Protein AF-A0A7S1WGB7-F1 (afdb_monomer_lite)

Structure (mmCIF, N/CA/C/O backbone):
data_AF-A0A7S1WGB7-F1
#
_entry.id   AF-A0A7S1WGB7-F1
#
loop_
_atom_site.group_PDB
_atom_site.id
_atom_site.type_symbol
_atom_site.label_atom_id
_atom_site.label_alt_id
_atom_site.label_comp_id
_atom_site.label_asym_id
_atom_site.label_entity_id
_atom_site.label_seq_id
_atom_site.pdbx_PDB_ins_code
_atom_site.Cartn_x
_atom_site.Cartn_y
_atom_site.Cartn_z
_atom_site.occupancy
_atom_site.B_iso_or_equiv
_atom_site.auth_seq_id
_atom_site.auth_comp_id
_atom_site.auth_asym_id
_atom_site.auth_atom_id
_atom_site.pdbx_PDB_model_num
ATOM 1 N N . LEU A 1 1 ? 11.286 -15.832 5.348 1.00 34.94 1 LEU A N 1
ATOM 2 C CA . LEU A 1 1 ? 10.730 -14.562 5.869 1.00 34.94 1 LEU A CA 1
ATOM 3 C C . LEU A 1 1 ? 11.545 -14.137 7.083 1.00 34.94 1 LEU A C 1
ATOM 5 O O . LEU A 1 1 ? 11.334 -14.647 8.176 1.00 34.94 1 LEU A O 1
ATOM 9 N N . LYS A 1 2 ? 12.562 -13.300 6.866 1.00 24.28 2 LYS A N 1
ATOM 10 C CA . LYS A 1 2 ? 13.417 -12.764 7.928 1.00 24.28 2 LYS A CA 1
ATOM 11 C C . LYS A 1 2 ? 12.774 -11.452 8.378 1.00 24.28 2 LYS A C 1
ATOM 13 O O . LYS A 1 2 ? 12.892 -10.447 7.691 1.00 24.28 2 LYS A O 1
ATOM 18 N N . LEU A 1 3 ? 12.032 -11.485 9.481 1.00 36.00 3 LEU A N 1
ATOM 19 C CA . LEU A 1 3 ? 11.598 -10.269 10.166 1.00 36.00 3 LEU A CA 1
ATOM 20 C C . LEU A 1 3 ? 12.845 -9.661 10.810 1.00 36.00 3 LEU A C 1
ATOM 22 O O . LEU A 1 3 ? 13.334 -10.166 11.819 1.00 36.00 3 LEU A O 1
ATOM 26 N N . ILE A 1 4 ? 13.402 -8.631 10.180 1.00 38.97 4 ILE A N 1
ATOM 27 C CA . ILE A 1 4 ? 14.510 -7.860 10.739 1.00 38.97 4 ILE A CA 1
ATOM 28 C C . ILE A 1 4 ? 13.904 -6.934 11.796 1.00 38.97 4 ILE A C 1
ATOM 30 O O . ILE A 1 4 ? 13.535 -5.797 11.519 1.00 38.97 4 ILE A O 1
ATOM 34 N N . TRP A 1 5 ? 13.763 -7.445 13.017 1.00 48.69 5 TRP A N 1
ATOM 35 C CA . TRP A 1 5 ? 13.673 -6.593 14.195 1.00 48.69 5 TRP A CA 1
ATOM 36 C C . TRP A 1 5 ? 15.064 -5.998 14.396 1.00 48.69 5 TRP A C 1
ATOM 38 O O . TRP A 1 5 ? 15.998 -6.709 14.755 1.00 48.69 5 TRP A O 1
ATOM 48 N N . LEU A 1 6 ? 15.230 -4.719 14.062 1.00 39.91 6 LEU A N 1
ATOM 49 C CA . LEU A 1 6 ? 16.478 -4.008 14.306 1.00 39.91 6 LEU A CA 1
ATOM 50 C C . LEU A 1 6 ? 16.740 -3.963 15.815 1.00 39.91 6 LEU A C 1
ATOM 52 O O . LEU A 1 6 ? 15.972 -3.390 16.588 1.00 39.91 6 LEU A O 1
ATOM 56 N N . GLU A 1 7 ? 17.838 -4.600 16.201 1.00 38.53 7 GLU A N 1
ATOM 57 C CA . GLU A 1 7 ? 18.465 -4.536 17.513 1.00 38.53 7 GLU A CA 1
ATOM 58 C C . GLU A 1 7 ? 18.620 -3.067 17.949 1.00 38.53 7 GLU A C 1
ATOM 60 O O . GLU A 1 7 ? 19.305 -2.287 17.287 1.00 38.53 7 GLU A O 1
ATOM 65 N N . GLY A 1 8 ? 17.989 -2.679 19.064 1.00 41.25 8 GLY A N 1
ATOM 66 C CA . GLY A 1 8 ? 18.355 -1.451 19.785 1.00 41.25 8 GLY A CA 1
ATOM 67 C C . GLY A 1 8 ? 17.264 -0.410 20.046 1.00 41.25 8 GLY A C 1
ATOM 68 O O . GLY A 1 8 ? 17.554 0.578 20.716 1.00 41.25 8 GLY A O 1
ATOM 69 N N . LEU A 1 9 ? 16.017 -0.597 19.603 1.00 45.28 9 LEU A N 1
ATOM 70 C CA . LEU A 1 9 ? 14.913 0.297 19.983 1.00 45.28 9 LEU A CA 1
ATOM 71 C C . LEU A 1 9 ? 14.040 -0.354 21.058 1.00 45.28 9 LEU A C 1
ATOM 73 O O . LEU A 1 9 ? 13.660 -1.518 20.952 1.00 45.28 9 LEU A O 1
ATOM 77 N N . ALA A 1 10 ? 13.786 0.407 22.125 1.00 44.47 10 ALA A N 1
ATOM 78 C CA . ALA A 1 10 ? 13.048 -0.016 23.306 1.00 44.47 10 ALA A CA 1
ATOM 79 C C . ALA A 1 10 ? 11.766 -0.780 22.947 1.00 44.47 10 ALA A C 1
ATOM 81 O O . ALA A 1 10 ? 11.063 -0.423 22.000 1.00 44.47 10 ALA A O 1
ATOM 82 N N . ARG A 1 11 ? 11.470 -1.816 23.747 1.00 44.81 11 ARG A N 1
ATOM 83 C CA . ARG A 1 11 ? 10.212 -2.573 23.732 1.00 44.81 11 ARG A CA 1
ATOM 84 C C . ARG A 1 11 ? 9.056 -1.605 23.446 1.00 44.81 11 ARG A C 1
ATOM 86 O O . ARG A 1 11 ? 8.955 -0.618 24.183 1.00 44.81 11 ARG A O 1
ATOM 93 N N . PRO A 1 12 ? 8.216 -1.838 22.418 1.00 50.19 12 PRO A N 1
ATOM 94 C CA . PRO A 1 12 ? 7.099 -0.943 22.163 1.00 50.19 12 PRO A CA 1
ATOM 95 C C . PRO A 1 12 ? 6.301 -0.802 23.467 1.00 50.19 12 PRO A C 1
ATOM 97 O O . PRO A 1 12 ? 6.112 -1.812 24.162 1.00 50.19 12 PRO A O 1
ATOM 100 N N . PRO A 1 13 ? 5.906 0.428 23.857 1.00 56.16 13 PRO A N 1
ATOM 101 C CA . PRO A 1 13 ? 5.050 0.624 25.020 1.00 56.16 13 PRO A CA 1
ATOM 102 C C . PRO A 1 13 ? 3.871 -0.336 24.895 1.00 56.16 13 PRO A C 1
ATOM 104 O O . PRO A 1 13 ? 3.398 -0.555 23.778 1.00 56.16 13 PRO A O 1
ATOM 107 N N . ALA A 1 14 ? 3.485 -0.959 26.017 1.00 52.19 14 ALA A N 1
ATOM 108 C CA . ALA A 1 14 ? 2.464 -2.003 26.069 1.00 52.19 14 ALA A CA 1
ATOM 109 C C . ALA A 1 14 ? 1.353 -1.693 25.063 1.00 52.19 14 ALA A C 1
ATOM 111 O O . ALA A 1 14 ? 0.709 -0.647 25.172 1.00 52.19 14 ALA A O 1
ATOM 112 N N . MET A 1 15 ? 1.209 -2.552 24.044 1.00 50.56 15 MET A N 1
ATOM 113 C CA . MET A 1 15 ? 0.165 -2.372 23.042 1.00 50.56 15 MET A CA 1
ATOM 114 C C . MET A 1 15 ? -1.152 -2.197 23.805 1.00 50.56 15 MET A C 1
ATOM 116 O O . MET A 1 15 ? -1.419 -3.003 24.705 1.00 50.56 15 MET A O 1
ATOM 120 N N . PRO A 1 16 ? -1.935 -1.138 23.525 1.00 49.69 16 PRO A N 1
ATOM 121 C CA . PRO A 1 16 ? -3.227 -0.959 24.171 1.00 49.69 16 PRO A CA 1
ATOM 122 C C . PRO A 1 16 ? -4.042 -2.247 24.023 1.00 49.69 16 PRO A C 1
ATOM 124 O O . PRO A 1 16 ? -3.856 -2.977 23.046 1.00 49.69 16 PRO A O 1
ATOM 127 N N . ALA A 1 17 ? -4.883 -2.529 25.026 1.00 49.88 17 ALA A N 1
ATOM 128 C CA . ALA A 1 17 ? -5.711 -3.730 25.125 1.00 49.88 17 ALA A CA 1
ATOM 129 C C . ALA A 1 17 ? -6.165 -4.207 23.739 1.00 49.88 17 ALA A C 1
ATOM 131 O O . ALA A 1 17 ? -6.746 -3.421 22.989 1.00 49.88 17 ALA A O 1
ATOM 132 N N . GLN A 1 18 ? -5.834 -5.458 23.397 1.00 48.19 18 GLN A N 1
ATOM 133 C CA . GLN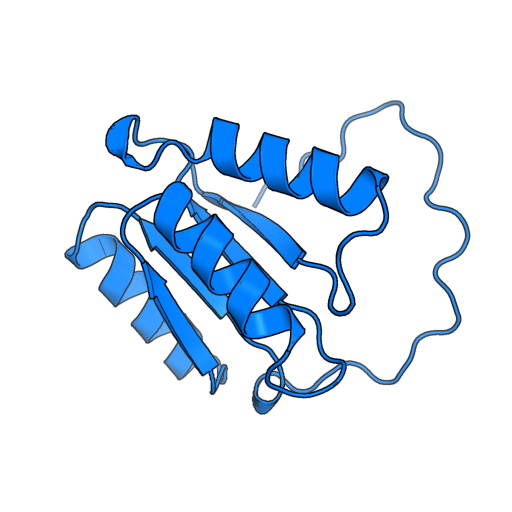 A 1 18 ? -6.154 -6.059 22.104 1.00 48.19 18 GLN A CA 1
ATOM 134 C C . GLN A 1 18 ? -7.651 -5.873 21.831 1.00 48.19 18 GLN A C 1
ATOM 136 O O . GLN A 1 18 ? -8.481 -6.568 22.415 1.00 48.19 18 GLN A O 1
ATOM 141 N N . LYS A 1 19 ? -7.997 -4.922 20.952 1.00 56.19 19 LYS A N 1
ATOM 142 C CA . LYS A 1 19 ? -9.275 -4.963 20.237 1.00 56.19 19 LYS A CA 1
ATOM 143 C C . LYS A 1 19 ? -9.342 -6.324 19.537 1.00 56.19 19 LYS A C 1
ATOM 145 O O . LYS A 1 19 ? -8.294 -6.862 19.161 1.00 56.19 19 LYS A O 1
ATOM 150 N N . GLU A 1 20 ? -10.543 -6.882 19.387 1.00 68.56 20 GLU A N 1
ATOM 151 C CA . GLU A 1 20 ? -10.702 -8.096 18.583 1.00 68.56 20 GLU A CA 1
ATOM 152 C C . GLU A 1 20 ? -10.003 -7.908 17.226 1.00 68.56 20 GLU A C 1
ATOM 154 O O . GLU A 1 20 ? -10.040 -6.806 16.665 1.00 68.56 20 GLU A O 1
ATOM 159 N N . PRO A 1 21 ? -9.292 -8.932 16.728 1.00 76.38 21 PRO A N 1
ATOM 160 C CA . PRO A 1 21 ? -8.566 -8.811 15.476 1.00 76.38 21 PRO A CA 1
ATOM 161 C C . PRO A 1 21 ? -9.543 -8.473 14.348 1.00 76.38 21 PRO A C 1
ATOM 163 O O . PRO A 1 21 ? -10.563 -9.141 14.189 1.00 76.38 21 PRO A O 1
ATOM 166 N N . PHE A 1 22 ? -9.212 -7.450 13.558 1.00 85.44 22 PHE A N 1
ATOM 167 C CA . PHE A 1 22 ? -9.998 -7.077 12.384 1.00 85.44 22 PHE A CA 1
ATOM 168 C C . PHE A 1 22 ? -10.130 -8.261 11.425 1.00 85.44 22 PHE A C 1
ATOM 170 O O . PHE A 1 22 ? -9.162 -8.994 11.180 1.00 85.44 22 PHE A O 1
ATOM 177 N N . GLN A 1 23 ? -11.311 -8.425 10.837 1.00 90.88 23 GLN A N 1
ATOM 178 C CA . GLN A 1 23 ? -11.506 -9.395 9.773 1.00 90.88 23 GLN A CA 1
ATOM 179 C C . GLN A 1 23 ? -10.798 -8.911 8.509 1.00 90.88 23 GLN A C 1
ATOM 181 O O . GLN A 1 23 ? -10.774 -7.722 8.194 1.00 90.88 23 GLN A O 1
ATOM 186 N N . LYS A 1 24 ? -10.253 -9.840 7.718 1.00 91.50 24 LYS A N 1
ATOM 187 C CA . LYS A 1 24 ? -9.577 -9.503 6.448 1.00 91.50 24 LYS A CA 1
ATOM 188 C C . LYS A 1 24 ? -10.483 -8.742 5.476 1.00 91.50 24 LYS A C 1
ATOM 190 O O . LYS A 1 24 ? -10.000 -7.944 4.682 1.00 91.50 24 LYS A O 1
ATOM 195 N N . SER A 1 25 ? -11.792 -8.972 5.556 1.00 91.44 25 SER A N 1
ATOM 196 C CA . SER A 1 25 ? -12.806 -8.270 4.771 1.00 91.44 25 SER A CA 1
ATOM 197 C C . SER A 1 25 ? -13.004 -6.807 5.172 1.00 91.44 25 SER A C 1
ATOM 199 O O . SER A 1 25 ? -13.709 -6.102 4.467 1.00 91.44 25 SER A O 1
ATOM 201 N N . GLU A 1 26 ? -12.435 -6.354 6.289 1.00 92.31 26 GLU A N 1
ATOM 202 C CA . GLU A 1 26 ? -12.517 -4.968 6.773 1.00 92.31 26 GLU A CA 1
ATOM 203 C C . GLU A 1 26 ? -11.247 -4.163 6.469 1.00 92.31 26 GLU A C 1
ATOM 205 O O . GLU A 1 26 ? -11.248 -2.940 6.582 1.00 92.31 26 GLU A O 1
ATOM 210 N N . VAL A 1 27 ? -10.155 -4.844 6.112 1.00 94.12 27 VAL A N 1
ATOM 211 C CA . VAL A 1 27 ? -8.830 -4.242 5.943 1.00 94.12 27 VAL A CA 1
ATOM 212 C C . VAL A 1 27 ? -8.628 -3.821 4.493 1.00 94.12 27 VAL A C 1
ATOM 214 O O . VAL A 1 27 ? -8.761 -4.635 3.578 1.00 94.12 27 VAL A O 1
ATOM 217 N N . ASP A 1 28 ? -8.240 -2.561 4.302 1.00 97.31 28 ASP A N 1
ATOM 218 C CA . ASP A 1 28 ? -7.761 -2.069 3.015 1.00 97.31 28 ASP A CA 1
ATOM 219 C C . ASP A 1 28 ? -6.298 -2.450 2.821 1.00 97.31 28 ASP A C 1
ATOM 221 O O . ASP A 1 28 ? -5.449 -2.193 3.681 1.00 97.31 28 ASP A O 1
ATOM 225 N N . VAL A 1 29 ? -5.999 -3.027 1.662 1.00 97.69 29 VAL A N 1
ATOM 226 C CA . VAL A 1 29 ? -4.642 -3.363 1.246 1.00 97.69 29 VAL A CA 1
ATOM 227 C C . VAL A 1 29 ? -4.289 -2.572 -0.004 1.00 97.69 29 VAL A C 1
ATOM 229 O O . VAL A 1 29 ? -5.042 -2.578 -0.970 1.00 97.69 29 VAL A O 1
ATOM 232 N N . VAL A 1 30 ? -3.141 -1.907 -0.001 1.00 98.12 30 VAL A N 1
ATOM 233 C CA . VAL A 1 30 ? -2.582 -1.202 -1.156 1.00 98.12 30 VAL A CA 1
ATOM 234 C C . VAL A 1 30 ? -1.364 -1.979 -1.644 1.00 98.12 30 VAL A C 1
ATOM 236 O O . VAL A 1 30 ? -0.466 -2.262 -0.855 1.00 98.12 30 VAL A O 1
ATOM 239 N N . VAL A 1 31 ? -1.336 -2.338 -2.922 1.00 97.88 31 VAL A N 1
ATOM 240 C CA . VAL A 1 31 ? -0.200 -2.977 -3.597 1.00 97.88 31 VAL A CA 1
ATOM 241 C C . VAL A 1 31 ? 0.456 -1.939 -4.496 1.00 97.88 31 VAL A C 1
ATOM 243 O O . VAL A 1 31 ? -0.220 -1.358 -5.345 1.00 97.88 31 VAL A O 1
ATOM 246 N N . VAL A 1 32 ? 1.748 -1.705 -4.281 1.00 96.19 32 VAL A N 1
ATOM 247 C CA . VAL A 1 32 ? 2.544 -0.686 -4.968 1.00 96.19 32 VAL A CA 1
ATOM 248 C C . VAL A 1 32 ? 3.709 -1.361 -5.678 1.00 96.19 32 VAL A C 1
ATOM 250 O O . VAL A 1 32 ? 4.624 -1.859 -5.019 1.00 96.19 32 VAL A O 1
ATOM 253 N N . ASP A 1 33 ? 3.644 -1.386 -7.003 1.00 95.12 33 ASP A N 1
ATOM 254 C CA . ASP A 1 33 ? 4.619 -2.038 -7.879 1.00 95.12 33 ASP A CA 1
ATOM 255 C C . ASP A 1 33 ? 4.445 -1.452 -9.290 1.00 95.12 33 ASP A C 1
ATOM 257 O O . ASP A 1 33 ? 3.310 -1.329 -9.763 1.00 95.12 33 ASP A O 1
ATOM 261 N N . ASP A 1 34 ? 5.524 -1.029 -9.941 1.00 92.94 34 ASP A N 1
ATOM 262 C CA . ASP A 1 34 ? 5.475 -0.427 -11.277 1.00 92.94 34 ASP A CA 1
ATOM 263 C C . ASP A 1 34 ? 5.295 -1.472 -12.387 1.00 92.94 34 ASP A C 1
ATOM 265 O O . ASP A 1 34 ? 4.784 -1.142 -13.456 1.00 92.94 34 ASP A O 1
ATOM 269 N N . GLU A 1 35 ? 5.602 -2.744 -12.125 1.00 93.31 35 GLU A N 1
ATOM 270 C CA . GLU A 1 35 ? 5.411 -3.829 -13.080 1.00 93.31 35 GLU A CA 1
ATOM 271 C C . GLU A 1 35 ? 3.992 -4.413 -12.972 1.00 93.31 35 GLU A C 1
ATOM 273 O O . GLU A 1 35 ? 3.600 -5.035 -11.978 1.00 93.31 35 GLU A O 1
ATOM 278 N N . ASP A 1 36 ? 3.210 -4.264 -14.044 1.00 94.94 36 ASP A N 1
ATOM 279 C CA . ASP A 1 36 ? 1.800 -4.671 -14.119 1.00 94.94 36 ASP A CA 1
ATOM 280 C C . ASP A 1 36 ? 1.570 -6.124 -13.696 1.00 94.94 36 ASP A C 1
ATOM 282 O O . ASP A 1 36 ? 0.617 -6.439 -12.976 1.00 94.94 36 ASP A O 1
ATOM 286 N N . ILE A 1 37 ? 2.450 -7.026 -14.136 1.00 95.88 37 ILE A N 1
ATOM 287 C CA . ILE A 1 37 ? 2.322 -8.460 -13.863 1.00 95.88 37 ILE A CA 1
ATOM 288 C C . ILE A 1 37 ? 2.536 -8.743 -12.372 1.00 95.88 37 ILE A C 1
ATOM 290 O O . ILE A 1 37 ? 1.776 -9.520 -11.783 1.00 95.88 37 ILE A O 1
ATOM 294 N N . CYS A 1 38 ? 3.536 -8.115 -11.751 1.00 93.44 38 CYS A N 1
ATOM 295 C CA . CYS A 1 38 ? 3.837 -8.276 -10.330 1.00 93.44 38 CYS A CA 1
ATOM 296 C C . CYS A 1 38 ? 2.711 -7.699 -9.465 1.00 93.44 38 CYS A C 1
ATOM 298 O O . CYS A 1 38 ? 2.175 -8.402 -8.596 1.00 93.44 38 CYS A O 1
ATOM 300 N N . ARG A 1 39 ? 2.267 -6.476 -9.783 1.00 95.81 39 ARG A N 1
ATOM 301 C CA . ARG A 1 39 ? 1.144 -5.795 -9.127 1.00 95.81 39 ARG A CA 1
ATOM 302 C C . ARG A 1 39 ? -0.131 -6.639 -9.160 1.00 95.81 39 ARG A C 1
ATOM 304 O O . ARG A 1 39 ? -0.699 -6.955 -8.107 1.00 95.81 39 ARG A O 1
ATOM 311 N N . ALA A 1 40 ? -0.527 -7.100 -10.348 1.00 97.31 40 ALA A N 1
ATOM 312 C CA . ALA A 1 40 ? -1.733 -7.900 -10.538 1.00 97.31 40 ALA A CA 1
ATOM 313 C C . ALA A 1 40 ? -1.642 -9.278 -9.860 1.00 97.31 40 ALA A C 1
ATOM 315 O O . ALA A 1 40 ? -2.634 -9.774 -9.308 1.00 97.31 40 ALA A O 1
ATOM 316 N N . ALA A 1 41 ? -0.464 -9.913 -9.867 1.00 97.06 41 ALA A N 1
ATOM 317 C CA . ALA A 1 41 ? -0.243 -11.198 -9.208 1.00 97.06 41 ALA A CA 1
ATOM 318 C C . ALA A 1 41 ? -0.371 -11.082 -7.682 1.00 97.06 41 ALA A C 1
ATOM 320 O O . ALA A 1 41 ? -1.087 -11.878 -7.061 1.00 97.06 41 ALA A O 1
ATOM 321 N N . ALA A 1 42 ? 0.262 -10.071 -7.079 1.00 96.31 42 ALA A N 1
ATOM 322 C CA . ALA A 1 42 ? 0.164 -9.796 -5.650 1.00 96.31 42 ALA A CA 1
ATOM 323 C C . ALA A 1 42 ? -1.281 -9.473 -5.242 1.00 96.31 42 ALA A C 1
ATOM 325 O O . ALA A 1 42 ? -1.813 -10.076 -4.301 1.00 96.31 42 ALA A O 1
ATOM 326 N N . ALA A 1 43 ? -1.962 -8.606 -5.996 1.00 97.94 43 ALA A N 1
ATOM 327 C CA . ALA A 1 43 ? -3.352 -8.255 -5.734 1.00 97.94 43 ALA A CA 1
ATOM 328 C C . ALA A 1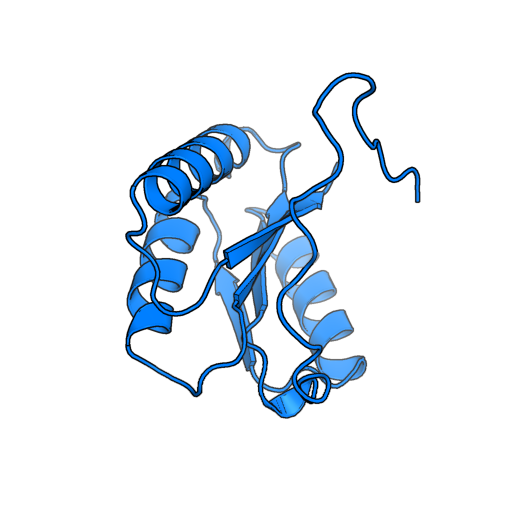 43 ? -4.289 -9.468 -5.834 1.00 97.94 43 ALA A C 1
ATOM 330 O O . ALA A 1 43 ? -5.136 -9.688 -4.963 1.00 97.94 43 ALA A O 1
ATOM 331 N N . SER A 1 44 ? -4.107 -10.304 -6.858 1.00 98.12 44 SER A N 1
ATOM 332 C CA . SER A 1 44 ? -4.875 -11.540 -7.040 1.00 98.12 44 SER A CA 1
ATOM 333 C C . SER A 1 44 ? -4.658 -12.529 -5.895 1.00 98.12 44 SER A C 1
ATOM 335 O O . SER A 1 44 ? -5.616 -13.138 -5.412 1.00 98.12 44 SER A O 1
ATOM 337 N N . ALA A 1 45 ? -3.419 -12.684 -5.424 1.00 97.44 45 ALA A N 1
ATOM 338 C CA . ALA A 1 45 ? -3.114 -13.539 -4.282 1.00 97.44 45 ALA A CA 1
ATOM 339 C C . ALA A 1 45 ? -3.818 -13.042 -3.009 1.00 97.44 45 ALA A C 1
ATOM 341 O O . ALA A 1 45 ? -4.493 -13.825 -2.340 1.00 97.44 45 ALA A O 1
ATOM 342 N N . LEU A 1 46 ? -3.735 -11.745 -2.705 1.00 97.50 46 LEU A N 1
ATOM 343 C CA . LEU A 1 46 ? -4.371 -11.136 -1.530 1.00 97.50 46 LEU A CA 1
ATOM 344 C C . LEU A 1 46 ? -5.896 -11.304 -1.541 1.00 97.50 46 LEU A C 1
ATOM 346 O O . LEU A 1 46 ? -6.473 -11.730 -0.535 1.00 97.50 46 LEU A O 1
ATOM 350 N N . LYS A 1 47 ? -6.538 -11.070 -2.692 1.00 97.81 47 LYS A N 1
ATOM 351 C CA . LYS A 1 47 ? -7.979 -11.306 -2.878 1.00 97.81 47 LYS A CA 1
ATOM 352 C C . LYS A 1 47 ? -8.337 -12.769 -2.581 1.00 97.81 47 LYS A C 1
ATOM 354 O O . LYS A 1 47 ? -9.257 -13.039 -1.811 1.00 97.81 47 LYS A O 1
ATOM 359 N N . ARG A 1 48 ? -7.556 -13.733 -3.090 1.00 97.19 48 ARG A N 1
ATOM 360 C CA . ARG A 1 48 ? -7.745 -15.174 -2.810 1.00 97.19 48 ARG A CA 1
ATOM 361 C C . ARG A 1 48 ? -7.537 -15.544 -1.337 1.00 97.19 48 ARG A C 1
ATOM 363 O O . ARG A 1 48 ? -8.153 -16.496 -0.868 1.00 97.19 48 ARG A O 1
ATOM 370 N N . TYR A 1 49 ? -6.710 -14.801 -0.602 1.00 94.88 49 TYR A N 1
ATOM 371 C CA . TYR A 1 49 ? -6.501 -14.983 0.841 1.00 94.88 49 TYR A CA 1
ATOM 372 C C . TYR A 1 49 ? -7.592 -14.355 1.727 1.00 94.88 49 TYR A C 1
ATOM 374 O O . TYR A 1 49 ? -7.533 -14.516 2.956 1.00 94.88 49 TYR A O 1
ATOM 382 N N . GLY A 1 50 ? -8.583 -13.687 1.126 1.00 95.81 50 GLY A N 1
ATOM 383 C CA . GLY A 1 50 ? -9.775 -13.169 1.799 1.00 95.81 50 GLY A CA 1
ATOM 384 C C . GLY A 1 50 ? -9.772 -11.664 2.069 1.00 95.81 50 GLY A C 1
ATOM 385 O O . GLY A 1 50 ? -10.632 -11.201 2.815 1.00 95.81 50 GLY A O 1
ATOM 386 N N . PHE A 1 51 ? -8.832 -10.901 1.504 1.00 96.31 51 PHE A N 1
ATOM 387 C CA . PHE A 1 51 ? -8.908 -9.438 1.539 1.00 96.31 51 PHE A CA 1
ATOM 388 C C . PHE A 1 51 ? -9.926 -8.950 0.507 1.00 96.31 51 PHE A C 1
ATOM 390 O O . PHE A 1 51 ? -9.779 -9.209 -0.686 1.00 96.31 51 PHE A O 1
ATOM 397 N N . ALA A 1 52 ? -10.967 -8.259 0.971 1.00 94.25 52 ALA A N 1
ATOM 398 C CA . ALA A 1 52 ? -12.038 -7.770 0.101 1.00 94.25 52 ALA A CA 1
ATOM 399 C C . ALA A 1 52 ? -11.656 -6.472 -0.628 1.00 94.25 52 ALA A C 1
ATOM 401 O O . ALA A 1 52 ? -12.066 -6.262 -1.769 1.00 94.25 52 ALA A O 1
ATOM 402 N N . TYR A 1 53 ? -10.843 -5.626 0.012 1.00 96.38 53 TYR A N 1
ATOM 403 C CA . TYR A 1 53 ? -10.459 -4.311 -0.494 1.00 96.38 53 TYR A CA 1
ATOM 404 C C . TYR A 1 53 ? -8.966 -4.288 -0.809 1.00 96.38 53 TYR A C 1
ATOM 406 O O . TYR A 1 53 ? -8.129 -4.059 0.061 1.00 96.38 53 TYR A O 1
ATOM 414 N N . VAL A 1 54 ? -8.631 -4.576 -2.066 1.00 98.12 54 VAL A N 1
ATOM 415 C CA . VAL A 1 54 ? -7.250 -4.563 -2.559 1.00 98.12 54 VAL A CA 1
ATOM 416 C C . VAL A 1 54 ? -7.144 -3.533 -3.677 1.00 98.12 54 VAL A C 1
ATOM 418 O O . VAL A 1 54 ? -7.805 -3.667 -4.708 1.00 98.12 54 VAL A O 1
ATOM 421 N N . HIS A 1 55 ? -6.321 -2.518 -3.442 1.00 98.00 55 HIS A N 1
ATOM 422 C CA . HIS A 1 55 ? -6.084 -1.368 -4.306 1.00 98.00 55 HIS A CA 1
ATOM 423 C C . HIS A 1 55 ? -4.712 -1.506 -4.960 1.00 98.00 55 HIS A C 1
ATOM 425 O O . HIS A 1 55 ? -3.734 -1.807 -4.281 1.00 98.00 55 HIS A O 1
ATOM 431 N N . GLU A 1 56 ? -4.637 -1.270 -6.261 1.00 98.19 56 GLU A N 1
ATOM 432 C CA . GLU A 1 56 ? -3.415 -1.394 -7.059 1.00 98.19 56 GLU A CA 1
ATOM 433 C C . GLU A 1 56 ? -2.971 0.010 -7.484 1.00 98.19 56 GLU A C 1
ATOM 435 O O . GLU A 1 56 ? -3.800 0.800 -7.939 1.00 98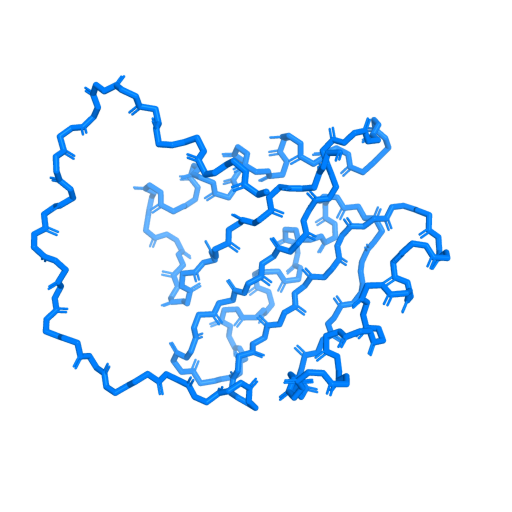.19 56 GLU A O 1
ATOM 440 N N . VAL A 1 57 ? -1.695 0.337 -7.281 1.00 97.44 57 VAL A N 1
ATOM 441 C CA . VAL A 1 57 ? -1.074 1.617 -7.663 1.00 97.44 57 VAL A CA 1
ATOM 442 C C . VAL A 1 57 ? 0.351 1.381 -8.169 1.00 97.44 57 VAL A C 1
ATOM 444 O O . VAL A 1 57 ? 0.995 0.412 -7.773 1.00 97.44 57 VAL A O 1
ATOM 447 N N . GLU A 1 58 ? 0.851 2.264 -9.026 1.00 94.88 58 GLU A N 1
ATOM 448 C CA . GLU A 1 58 ? 2.102 2.033 -9.776 1.00 94.88 58 GLU A CA 1
ATOM 449 C C . GLU A 1 58 ? 3.311 2.718 -9.145 1.00 94.88 58 GLU A C 1
ATOM 451 O O . GLU A 1 58 ? 4.459 2.411 -9.449 1.00 94.88 58 GLU A O 1
ATOM 456 N N . SER A 1 59 ? 3.066 3.680 -8.256 1.00 93.44 59 SER A N 1
ATOM 457 C CA . SER A 1 59 ? 4.126 4.502 -7.689 1.00 93.44 59 SER A CA 1
ATOM 458 C C . SER A 1 59 ? 3.892 4.850 -6.229 1.00 93.44 59 SER A C 1
ATOM 460 O O . SER A 1 59 ? 2.767 4.902 -5.726 1.00 93.44 59 SER A O 1
ATOM 462 N N . GLY A 1 60 ? 4.976 5.196 -5.540 1.00 91.69 60 GLY A N 1
ATOM 463 C CA . GLY A 1 60 ? 4.947 5.706 -4.178 1.00 91.69 60 GLY A CA 1
ATOM 464 C C . GLY A 1 60 ? 4.131 6.994 -4.030 1.00 91.69 60 GLY A C 1
ATOM 465 O O . GLY A 1 60 ? 3.522 7.218 -2.984 1.00 91.69 60 GLY A O 1
ATOM 466 N N . VAL A 1 61 ? 4.059 7.830 -5.072 1.00 93.94 61 VAL A N 1
ATOM 467 C CA . VAL A 1 61 ? 3.229 9.048 -5.069 1.00 93.94 61 VAL A CA 1
ATOM 468 C C . VAL A 1 61 ? 1.745 8.686 -5.055 1.00 93.94 61 VAL A C 1
ATOM 470 O O . VAL A 1 61 ? 0.993 9.202 -4.222 1.00 93.94 61 VAL A O 1
ATOM 473 N N . GLU A 1 62 ? 1.332 7.761 -5.919 1.00 96.50 62 GLU A N 1
ATOM 474 C CA . GLU A 1 62 ? -0.037 7.241 -5.938 1.00 96.50 62 GLU A CA 1
ATOM 475 C C . GLU A 1 62 ? -0.378 6.504 -4.644 1.00 96.50 62 GLU A C 1
ATOM 477 O O . GLU A 1 62 ? -1.470 6.682 -4.106 1.00 96.50 62 GLU A O 1
ATOM 482 N N . ALA A 1 63 ? 0.570 5.752 -4.079 1.00 96.44 63 ALA A N 1
ATOM 483 C CA . ALA A 1 63 ? 0.406 5.095 -2.788 1.00 96.44 63 ALA A CA 1
ATOM 484 C C . ALA A 1 63 ? 0.126 6.106 -1.670 1.00 96.44 63 ALA A C 1
ATOM 486 O O . ALA A 1 63 ? -0.826 5.946 -0.906 1.00 96.44 63 ALA A O 1
ATOM 487 N N . LEU A 1 64 ? 0.897 7.194 -1.593 1.00 96.06 64 LEU A N 1
ATOM 488 C CA . LEU A 1 64 ? 0.672 8.265 -0.619 1.00 96.06 64 LEU A CA 1
ATOM 489 C C . LEU A 1 64 ? -0.692 8.933 -0.793 1.00 96.06 64 LEU A C 1
ATOM 491 O O . LEU A 1 64 ? -1.328 9.294 0.201 1.00 96.06 64 LEU A O 1
ATOM 495 N N . GLN A 1 65 ? -1.138 9.126 -2.033 1.00 96.56 65 GLN A N 1
ATOM 496 C CA . GLN A 1 65 ? -2.468 9.653 -2.312 1.00 96.56 65 GLN A CA 1
ATOM 497 C C . GLN A 1 65 ? -3.551 8.665 -1.863 1.00 96.56 65 GLN A C 1
ATOM 499 O O . GLN A 1 65 ? -4.444 9.048 -1.106 1.00 96.56 65 GLN A O 1
ATOM 504 N N . LYS A 1 66 ? -3.425 7.387 -2.230 1.00 97.38 66 LYS A N 1
ATOM 505 C CA . LYS A 1 66 ? -4.370 6.332 -1.856 1.00 97.38 66 LYS A CA 1
ATOM 506 C C . LYS A 1 66 ? -4.485 6.184 -0.342 1.00 97.38 66 LYS A C 1
ATOM 508 O O . LYS A 1 66 ? -5.591 6.161 0.183 1.00 97.38 66 LYS A O 1
ATOM 513 N N . ILE A 1 67 ? -3.367 6.179 0.386 1.00 96.06 67 ILE A N 1
ATOM 514 C CA . ILE A 1 67 ? -3.361 6.104 1.857 1.00 96.06 67 ILE A CA 1
ATOM 515 C C . ILE A 1 67 ? -4.156 7.264 2.466 1.00 96.06 67 ILE A C 1
ATOM 517 O O . ILE A 1 67 ? -4.912 7.039 3.409 1.00 96.06 67 ILE A O 1
ATOM 521 N N . LYS A 1 68 ? -4.015 8.490 1.936 1.00 95.31 68 LYS A N 1
ATOM 522 C CA . LYS A 1 68 ? -4.764 9.675 2.398 1.00 95.31 68 LYS A CA 1
ATOM 523 C C . LYS A 1 68 ? -6.258 9.579 2.091 1.00 95.31 68 LYS A C 1
ATOM 525 O O . LYS A 1 68 ? -7.070 9.950 2.936 1.00 95.31 68 LYS A O 1
ATOM 530 N N . GLU A 1 69 ? -6.621 9.087 0.909 1.00 95.56 69 GLU A N 1
ATOM 531 C CA . GLU A 1 69 ? -8.017 8.827 0.531 1.00 95.56 69 GLU A CA 1
ATOM 532 C C . GLU A 1 69 ? -8.656 7.802 1.486 1.00 95.56 69 GLU A C 1
ATOM 534 O O . GLU A 1 69 ? -9.759 8.013 1.999 1.00 95.56 69 GLU A O 1
ATOM 539 N N . LEU A 1 70 ? -7.914 6.742 1.819 1.00 95.69 70 LEU A N 1
ATOM 540 C CA . LEU A 1 70 ? -8.348 5.682 2.730 1.00 95.69 70 LEU A CA 1
ATOM 541 C C . LEU A 1 70 ? -8.474 6.126 4.192 1.00 95.69 70 LEU A C 1
ATOM 543 O O . LEU A 1 70 ? -9.147 5.457 4.965 1.00 95.69 70 LEU A O 1
ATOM 547 N N . GLN A 1 71 ? -7.904 7.269 4.591 1.00 94.06 71 GLN A N 1
ATOM 548 C CA . GLN A 1 71 ? -8.119 7.804 5.946 1.00 94.06 71 GLN A CA 1
ATOM 549 C C . GLN A 1 71 ? -9.567 8.227 6.202 1.00 94.06 71 GLN A C 1
ATOM 551 O O . GLN A 1 71 ? -9.998 8.253 7.351 1.00 94.06 71 GLN A O 1
ATOM 556 N N . HIS A 1 72 ? -10.299 8.583 5.145 1.00 87.50 72 HIS A N 1
ATOM 557 C CA . HIS A 1 72 ? -11.654 9.134 5.230 1.00 87.50 72 HIS A CA 1
ATOM 558 C C . HIS A 1 72 ? -12.714 8.178 4.672 1.00 87.50 72 HIS A C 1
ATOM 560 O O . HIS A 1 72 ? -13.880 8.544 4.545 1.00 87.50 72 HIS A O 1
ATOM 566 N N . SER A 1 73 ? -12.306 6.964 4.309 1.00 80.38 73 SER A N 1
ATOM 567 C CA . SER A 1 73 ? -13.168 5.904 3.797 1.00 80.38 73 SER A CA 1
ATOM 568 C C . SER A 1 73 ? -12.905 4.612 4.573 1.00 80.38 73 SER A C 1
ATOM 570 O O . SER A 1 73 ? -11.817 4.418 5.108 1.00 80.38 73 SER A O 1
ATOM 572 N N . GLY A 1 74 ? -13.908 3.740 4.678 1.00 71.31 74 GLY A N 1
ATOM 573 C CA . GLY A 1 74 ? -13.803 2.494 5.449 1.00 71.31 74 GLY A CA 1
ATOM 574 C C . GLY A 1 74 ? -14.095 2.643 6.950 1.00 71.31 74 GLY A C 1
ATOM 575 O O . GLY A 1 74 ? -14.619 3.661 7.402 1.00 71.31 74 GLY A O 1
ATOM 576 N N . GLY A 1 75 ? -13.820 1.573 7.704 1.00 80.81 75 GLY A N 1
ATOM 577 C CA . GLY A 1 75 ? -13.991 1.501 9.163 1.00 80.81 75 GLY A CA 1
ATOM 578 C C . GLY A 1 75 ? -12.726 1.884 9.944 1.00 80.81 75 GLY A C 1
ATOM 579 O O . GLY A 1 75 ? -11.855 2.583 9.441 1.00 80.81 75 GLY A O 1
ATOM 580 N N . GLU A 1 76 ? -12.590 1.392 11.178 1.00 88.81 76 GLU A N 1
ATOM 581 C CA . GLU A 1 76 ? -11.407 1.651 12.028 1.00 88.81 76 GLU A CA 1
ATOM 582 C C . GLU A 1 76 ? -10.204 0.741 11.724 1.00 88.81 76 GLU A C 1
ATOM 584 O O . GLU A 1 76 ? -9.139 0.894 12.327 1.00 88.81 76 GLU A O 1
ATOM 589 N N . ALA A 1 77 ? -10.370 -0.229 10.821 1.00 91.25 77 ALA A N 1
ATOM 590 C CA . ALA A 1 77 ? -9.325 -1.183 10.477 1.00 91.25 77 ALA A CA 1
ATOM 591 C C . ALA A 1 77 ? -8.097 -0.466 9.898 1.00 91.25 77 ALA A C 1
ATOM 593 O O . ALA A 1 77 ? -8.249 0.511 9.166 1.00 91.25 77 ALA A O 1
ATOM 594 N N . PRO A 1 78 ? -6.872 -0.929 10.166 1.00 92.50 78 PRO A N 1
ATOM 595 C CA . PRO A 1 78 ? -5.683 -0.311 9.603 1.00 92.50 78 PRO A CA 1
ATOM 596 C C . PRO A 1 78 ? -5.618 -0.456 8.079 1.00 92.50 78 PRO A C 1
ATOM 598 O O . PRO A 1 78 ? -6.356 -1.240 7.479 1.00 92.50 78 PRO A O 1
ATOM 601 N N . VAL A 1 79 ? -4.698 0.284 7.464 1.00 95.62 79 VAL A N 1
ATOM 602 C CA . VAL A 1 79 ? -4.361 0.132 6.042 1.00 95.62 79 VAL A CA 1
ATOM 603 C C . VAL A 1 79 ? -3.059 -0.655 5.948 1.00 95.62 79 VAL A C 1
ATOM 605 O O . VAL A 1 79 ? -2.092 -0.314 6.621 1.00 95.62 79 VAL A O 1
ATOM 608 N N . ILE A 1 80 ? -3.000 -1.701 5.130 1.00 96.62 80 ILE A N 1
ATOM 609 C CA . ILE A 1 80 ? -1.756 -2.435 4.858 1.00 96.62 80 ILE A CA 1
ATOM 610 C C . ILE A 1 80 ? -1.229 -1.997 3.496 1.00 96.62 80 ILE A C 1
ATOM 612 O O . ILE A 1 80 ? -1.990 -1.915 2.540 1.00 96.62 80 ILE A O 1
ATOM 616 N N . VAL A 1 81 ? 0.068 -1.730 3.387 1.00 97.06 81 VAL A N 1
ATOM 617 C CA . VAL A 1 81 ? 0.700 -1.295 2.138 1.00 97.06 81 VAL A CA 1
ATOM 618 C C . VAL A 1 81 ? 1.844 -2.243 1.810 1.00 97.06 81 VAL A C 1
ATOM 620 O O . VAL A 1 81 ? 2.857 -2.247 2.506 1.00 97.06 81 VAL A O 1
ATOM 623 N N . PHE A 1 82 ? 1.683 -3.041 0.761 1.00 96.25 82 PHE A N 1
ATOM 624 C CA . PHE A 1 82 ? 2.756 -3.825 0.161 1.00 96.25 82 PHE A CA 1
ATOM 625 C C . PHE A 1 82 ? 3.486 -2.938 -0.835 1.00 96.25 82 PHE A C 1
ATOM 627 O O . PHE A 1 82 ? 2.885 -2.487 -1.805 1.00 96.25 82 PHE A O 1
ATOM 634 N N . LEU A 1 83 ? 4.749 -2.648 -0.549 1.00 93.94 83 LEU A N 1
ATOM 635 C CA . LEU A 1 83 ? 5.526 -1.641 -1.253 1.00 93.94 83 LEU A CA 1
ATOM 636 C C . LEU A 1 83 ? 6.788 -2.271 -1.807 1.00 93.94 83 LEU A C 1
ATOM 638 O O . LEU A 1 83 ? 7.645 -2.684 -1.021 1.00 93.94 83 LEU A O 1
ATOM 642 N N . ASP A 1 84 ? 6.911 -2.317 -3.129 1.00 91.31 84 ASP A N 1
ATOM 643 C CA . ASP A 1 84 ? 8.184 -2.673 -3.730 1.00 91.31 84 ASP A CA 1
ATOM 644 C C . ASP A 1 84 ? 9.255 -1.618 -3.411 1.00 91.31 84 ASP A C 1
ATOM 646 O O . ASP A 1 84 ? 9.048 -0.409 -3.555 1.00 91.31 84 ASP A O 1
ATOM 650 N N . LEU A 1 85 ? 10.384 -2.087 -2.878 1.00 85.00 85 LEU A N 1
ATOM 651 C CA . LEU A 1 85 ? 11.547 -1.268 -2.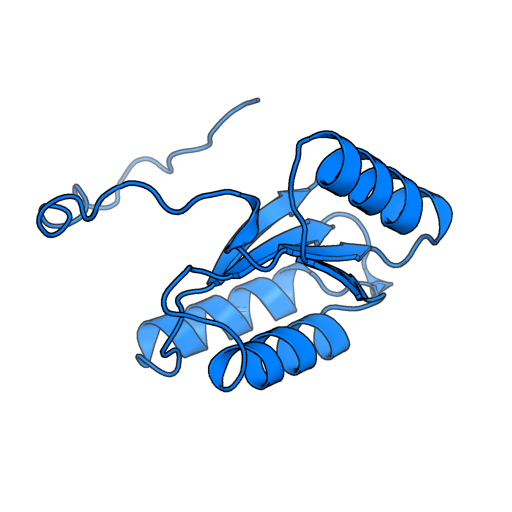535 1.00 85.00 85 LEU A CA 1
ATOM 652 C C . LEU A 1 85 ? 12.693 -1.449 -3.531 1.00 85.00 85 LEU A C 1
ATOM 654 O O . LEU A 1 85 ? 13.669 -0.696 -3.444 1.00 85.00 85 LEU A O 1
ATOM 658 N N . SER A 1 86 ? 12.597 -2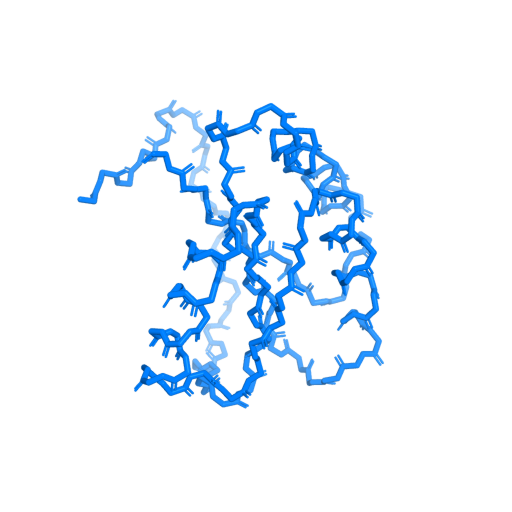.443 -4.414 1.00 78.25 86 SER A N 1
ATOM 659 C CA . SER A 1 86 ? 13.651 -2.808 -5.352 1.00 78.25 86 SER A CA 1
ATOM 660 C C . SER A 1 86 ? 13.654 -1.899 -6.579 1.00 78.25 86 SER A C 1
ATOM 662 O O . SER A 1 86 ? 14.739 -1.521 -7.031 1.00 78.25 86 SER A O 1
ATOM 664 N N . GLU A 1 87 ? 12.485 -1.457 -7.055 1.00 73.69 87 GLU A N 1
ATOM 665 C CA . GLU A 1 87 ? 12.408 -0.641 -8.265 1.00 73.69 87 GLU A CA 1
ATOM 666 C C . GLU A 1 87 ? 12.568 0.880 -8.025 1.00 73.69 87 GLU A C 1
ATOM 668 O O . GLU A 1 87 ? 11.857 1.494 -7.212 1.00 73.69 87 GLU A O 1
ATOM 673 N N . PRO A 1 88 ? 13.483 1.559 -8.756 1.00 73.56 88 PRO A N 1
ATOM 674 C CA . PRO A 1 88 ? 13.699 3.002 -8.625 1.00 73.56 88 PRO A CA 1
ATOM 675 C C . PRO A 1 88 ? 12.480 3.843 -9.017 1.00 73.56 88 PRO A C 1
ATOM 677 O O . PRO A 1 88 ? 12.282 4.929 -8.467 1.00 73.56 88 PRO A O 1
ATOM 680 N N . VAL A 1 89 ? 11.686 3.363 -9.980 1.00 75.56 89 VAL A N 1
ATOM 681 C CA . VAL A 1 89 ? 10.527 4.074 -10.543 1.00 75.56 89 VAL A CA 1
ATOM 682 C C . VAL A 1 89 ? 9.401 4.167 -9.517 1.00 75.56 89 VAL A C 1
ATOM 684 O O . VAL A 1 89 ? 8.826 5.241 -9.332 1.00 75.56 89 VAL A O 1
ATOM 687 N N . CYS A 1 90 ? 9.164 3.085 -8.772 1.00 74.31 90 CYS A N 1
ATOM 688 C CA . CYS A 1 90 ? 8.187 3.040 -7.690 1.00 74.31 90 CYS A CA 1
ATOM 689 C C . CYS A 1 90 ? 8.523 4.030 -6.551 1.00 74.31 90 CYS A C 1
ATOM 691 O O . CYS A 1 90 ? 7.631 4.511 -5.850 1.00 74.31 90 CYS A O 1
ATOM 693 N N . GLN A 1 91 ? 9.797 4.408 -6.369 1.00 84.06 91 GLN A N 1
ATOM 694 C CA . GLN A 1 91 ? 10.253 5.310 -5.294 1.00 84.06 91 GLN A CA 1
ATOM 695 C C . GLN A 1 91 ? 9.813 4.847 -3.889 1.00 84.06 91 GLN A C 1
ATOM 697 O O . GLN A 1 91 ? 9.562 5.664 -2.991 1.00 84.06 91 GLN A O 1
ATOM 702 N N . GLY A 1 92 ? 9.744 3.529 -3.669 1.00 83.81 92 GLY A N 1
ATOM 703 C CA . GLY A 1 92 ? 9.184 2.941 -2.452 1.00 83.81 92 GLY A CA 1
ATOM 704 C C . GLY A 1 92 ? 9.867 3.405 -1.162 1.00 83.81 92 GLY A C 1
ATOM 705 O O . GLY A 1 92 ? 9.203 3.710 -0.170 1.00 83.81 92 GLY A O 1
ATOM 706 N N . LEU A 1 93 ? 11.189 3.590 -1.173 1.00 88.38 93 LEU A N 1
ATOM 707 C CA . LEU A 1 93 ? 11.911 4.105 -0.004 1.00 88.38 93 LEU A CA 1
ATOM 708 C C . LEU A 1 93 ? 11.478 5.524 0.405 1.00 88.38 93 LEU A C 1
ATOM 710 O O . LEU A 1 93 ? 11.362 5.798 1.602 1.00 88.38 93 LEU A O 1
ATOM 714 N N . GLU A 1 94 ? 11.239 6.433 -0.547 1.00 91.75 94 GLU A N 1
ATOM 715 C CA . GLU A 1 94 ? 10.804 7.797 -0.207 1.00 91.75 94 GLU A CA 1
ATOM 716 C C . GLU A 1 94 ? 9.345 7.814 0.253 1.00 91.75 94 GLU A C 1
ATOM 718 O O . GLU A 1 94 ? 9.032 8.465 1.254 1.00 91.75 94 GLU A O 1
ATOM 723 N N . CYS A 1 95 ? 8.480 7.018 -0.385 1.00 92.56 95 CYS A N 1
ATOM 724 C CA . CYS A 1 95 ? 7.115 6.782 0.088 1.00 92.56 95 CYS A CA 1
ATOM 725 C C . CYS A 1 95 ? 7.113 6.311 1.550 1.00 92.56 95 CYS A C 1
ATOM 727 O O . CYS A 1 95 ? 6.477 6.934 2.406 1.00 92.56 95 CYS A O 1
ATOM 729 N N . GLY A 1 96 ? 7.900 5.279 1.871 1.00 92.44 96 GLY A N 1
ATOM 730 C CA . GLY A 1 96 ? 7.985 4.736 3.223 1.00 92.44 96 GLY A CA 1
ATOM 731 C C . GLY A 1 96 ? 8.473 5.759 4.251 1.00 92.44 96 GLY A C 1
ATOM 732 O O . GLY A 1 96 ? 7.878 5.901 5.323 1.00 92.44 96 GLY A O 1
ATOM 733 N N . ARG A 1 97 ? 9.494 6.556 3.907 1.00 93.25 97 ARG A N 1
ATOM 734 C CA . ARG A 1 97 ? 9.967 7.666 4.755 1.00 93.25 97 ARG A CA 1
ATOM 735 C C . ARG A 1 97 ? 8.890 8.717 4.979 1.00 93.25 97 ARG A C 1
ATOM 737 O O . ARG A 1 97 ? 8.752 9.226 6.092 1.00 93.25 97 ARG A O 1
ATOM 744 N N . GLN A 1 98 ? 8.132 9.071 3.948 1.00 94.88 98 GLN A N 1
ATOM 745 C CA . GLN A 1 98 ? 7.073 10.065 4.065 1.00 94.88 98 GLN A CA 1
ATOM 746 C C . GLN A 1 98 ? 5.923 9.565 4.946 1.00 94.88 98 GLN A C 1
ATOM 748 O O . GLN A 1 98 ? 5.478 10.308 5.824 1.00 94.88 98 GLN A O 1
ATOM 753 N N . VAL A 1 99 ? 5.499 8.310 4.784 1.00 93.69 99 VAL A N 1
ATOM 754 C CA . VAL A 1 99 ? 4.505 7.675 5.661 1.00 93.69 99 VAL A CA 1
ATOM 755 C C . VAL A 1 99 ? 4.997 7.667 7.110 1.00 93.69 99 VAL A C 1
ATOM 757 O O . VAL A 1 99 ? 4.271 8.108 7.999 1.00 93.69 99 VAL A O 1
ATOM 760 N N . GLN A 1 100 ? 6.253 7.288 7.358 1.00 93.12 100 GLN A N 1
ATOM 761 C CA . GLN A 1 100 ? 6.831 7.301 8.704 1.00 93.12 100 GLN A CA 1
ATOM 762 C C . GLN A 1 100 ? 6.844 8.710 9.324 1.00 93.12 100 GLN A C 1
ATOM 764 O O . GLN A 1 100 ? 6.460 8.884 10.482 1.00 93.12 100 GLN A O 1
ATOM 769 N N . ARG A 1 101 ? 7.233 9.741 8.558 1.00 94.88 101 ARG A N 1
ATOM 770 C CA . ARG A 1 101 ? 7.185 11.147 9.006 1.00 94.88 101 ARG A CA 1
ATOM 771 C C . ARG A 1 101 ? 5.757 11.581 9.353 1.00 94.88 101 ARG A C 1
ATOM 773 O O . ARG A 1 101 ? 5.559 12.282 10.342 1.00 94.88 101 ARG A O 1
ATOM 780 N N . MET A 1 102 ? 4.768 11.183 8.553 1.00 93.06 102 MET A N 1
ATOM 781 C CA . MET A 1 102 ? 3.355 11.503 8.787 1.00 93.06 102 MET A CA 1
ATOM 782 C C . MET A 1 102 ? 2.788 10.776 10.016 1.00 93.06 102 MET A C 1
ATOM 784 O O . MET A 1 102 ? 2.071 11.398 10.802 1.00 93.06 102 MET A O 1
ATOM 788 N N . SER A 1 103 ? 3.161 9.511 10.224 1.00 90.12 103 SER A N 1
ATOM 789 C CA . SER A 1 103 ? 2.808 8.723 11.413 1.00 90.12 103 SER A CA 1
ATOM 790 C C . SER A 1 103 ? 3.388 9.340 12.692 1.00 90.12 103 SER A C 1
ATOM 792 O O . SER A 1 103 ? 2.655 9.596 13.648 1.00 90.12 103 SER A O 1
ATOM 794 N N . ALA A 1 104 ? 4.665 9.743 12.680 1.00 90.81 104 ALA A N 1
ATOM 795 C CA . ALA A 1 104 ? 5.290 10.451 13.804 1.00 90.81 104 ALA A CA 1
ATOM 796 C C . ALA A 1 104 ? 4.580 11.776 14.155 1.00 90.81 104 ALA A C 1
ATOM 798 O O . ALA A 1 104 ? 4.562 12.193 15.312 1.00 90.81 104 ALA A O 1
ATOM 799 N N . GLN A 1 105 ? 3.961 12.422 13.163 1.00 93.56 105 GLN A N 1
ATOM 800 C CA . GLN A 1 105 ? 3.152 13.635 13.324 1.00 93.56 105 GLN A CA 1
ATOM 801 C C . GLN A 1 105 ? 1.682 13.346 13.672 1.00 93.56 105 GLN A C 1
ATOM 803 O O . GLN A 1 105 ? 0.892 14.285 13.743 1.00 93.56 105 GLN A O 1
ATOM 808 N N . ARG A 1 106 ? 1.305 12.075 13.873 1.00 91.69 106 ARG A N 1
ATOM 809 C CA . ARG A 1 106 ? -0.068 11.617 14.150 1.00 91.69 106 ARG A CA 1
ATOM 810 C C . ARG A 1 106 ? -1.083 12.107 13.114 1.00 91.69 106 ARG A C 1
ATOM 812 O O . ARG A 1 106 ? -2.187 12.519 13.457 1.00 91.69 106 ARG A O 1
ATOM 819 N N . LYS A 1 107 ? -0.694 12.095 11.835 1.00 91.81 107 LYS A N 1
ATOM 820 C CA . LYS A 1 107 ? -1.536 12.558 10.717 1.00 91.81 107 LYS A CA 1
ATOM 821 C C . LYS A 1 107 ? -2.514 11.508 10.188 1.00 91.81 107 LYS A C 1
ATOM 823 O O . LYS A 1 107 ? -3.283 11.824 9.284 1.00 91.81 107 LYS A O 1
ATOM 828 N N . PHE A 1 108 ? -2.469 10.286 10.709 1.00 91.75 108 PHE A N 1
ATOM 829 C CA . PHE A 1 108 ? -3.342 9.197 10.292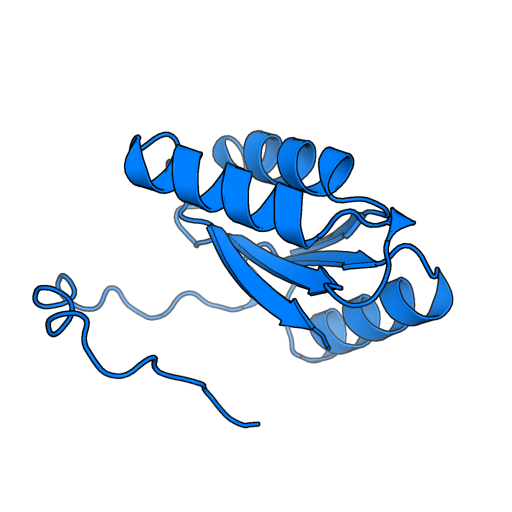 1.00 91.75 108 PHE A CA 1
ATOM 830 C C . PHE A 1 108 ? -4.388 8.899 11.367 1.00 91.75 108 PHE A C 1
ATOM 832 O O . PHE A 1 108 ? -4.081 8.862 12.556 1.00 91.75 108 PHE A O 1
ATOM 839 N N . VAL A 1 109 ? -5.625 8.698 10.920 1.00 92.00 109 VAL A N 1
ATOM 840 C CA . VAL A 1 109 ? -6.727 8.153 11.723 1.00 92.00 109 VAL A CA 1
ATOM 841 C C . VAL A 1 109 ? -6.646 6.627 11.715 1.00 92.00 109 VAL A C 1
ATOM 843 O O . VAL A 1 109 ? -6.782 5.988 12.755 1.00 92.00 109 VAL A O 1
ATOM 846 N N . ARG A 1 110 ? -6.375 6.052 10.537 1.00 92.06 110 ARG A N 1
ATOM 847 C CA . ARG A 1 110 ? -6.154 4.625 10.301 1.00 92.06 110 ARG A CA 1
ATOM 848 C C . ARG A 1 110 ? -4.671 4.416 10.019 1.00 92.06 110 ARG A C 1
ATOM 850 O O . ARG A 1 110 ? -4.186 4.808 8.956 1.00 92.06 110 ARG A O 1
ATOM 857 N N . GLU A 1 111 ? -3.955 3.834 10.977 1.00 90.88 111 GLU A N 1
ATOM 858 C CA . GLU A 1 111 ? -2.501 3.676 10.882 1.00 90.88 111 GLU A CA 1
ATOM 859 C C . GLU A 1 111 ? -2.118 2.795 9.672 1.00 90.88 111 GLU A C 1
ATOM 861 O O . GLU A 1 111 ? -2.625 1.671 9.556 1.00 90.88 111 GLU A O 1
ATOM 866 N N . PRO A 1 112 ? -1.249 3.279 8.763 1.00 94.44 112 PRO A N 1
ATOM 867 C CA . PRO A 1 112 ? -0.726 2.474 7.669 1.00 94.44 112 PRO A CA 1
ATOM 868 C C . PRO A 1 112 ? 0.426 1.571 8.136 1.00 94.44 112 PRO A C 1
ATOM 870 O O . PRO A 1 112 ? 1.419 2.038 8.694 1.00 94.44 112 PRO A O 1
ATOM 873 N N . PHE A 1 113 ? 0.337 0.276 7.840 1.00 93.94 113 PHE A N 1
ATOM 874 C CA . PHE A 1 113 ? 1.396 -0.708 8.058 1.00 93.94 113 PHE A CA 1
ATOM 875 C C . PHE A 1 113 ? 2.112 -1.001 6.745 1.00 93.94 113 PHE A C 1
ATOM 877 O O . PHE A 1 113 ? 1.525 -1.564 5.822 1.00 93.94 113 PHE A O 1
ATOM 884 N N . LEU A 1 114 ? 3.389 -0.633 6.672 1.00 93.06 114 LEU A N 1
ATOM 885 C CA . LEU A 1 114 ? 4.214 -0.862 5.491 1.00 93.06 114 LEU A CA 1
ATOM 886 C C . LEU A 1 114 ? 4.852 -2.254 5.527 1.00 93.06 114 LEU A C 1
ATOM 888 O O . LEU A 1 114 ? 5.504 -2.625 6.505 1.00 93.06 114 LEU A O 1
ATOM 892 N N . VAL A 1 115 ? 4.716 -2.986 4.428 1.00 93.62 115 VAL A N 1
ATOM 893 C CA . VAL A 1 115 ? 5.381 -4.258 4.153 1.00 93.62 115 VAL A CA 1
ATOM 894 C C . VAL A 1 115 ? 6.280 -4.047 2.940 1.00 93.62 115 VAL A C 1
ATOM 896 O O . VAL A 1 115 ? 5.797 -3.973 1.814 1.00 93.62 115 VAL A O 1
ATOM 899 N N . GLY A 1 116 ? 7.584 -3.917 3.180 1.00 88.69 116 GLY A N 1
ATOM 900 C CA . GLY A 1 116 ? 8.569 -3.802 2.106 1.00 88.69 116 GLY A CA 1
ATOM 901 C C . GLY A 1 116 ? 8.761 -5.132 1.381 1.00 88.69 116 GLY A C 1
ATOM 902 O O . GLY A 1 116 ? 8.951 -6.162 2.035 1.00 88.69 116 GLY A O 1
ATOM 903 N N . LEU A 1 117 ? 8.717 -5.098 0.053 1.00 83.12 117 LEU A N 1
ATOM 904 C CA . LEU A 1 117 ? 9.079 -6.201 -0.831 1.00 83.12 117 LEU A CA 1
ATOM 905 C C . LEU A 1 117 ? 10.502 -5.960 -1.357 1.00 83.12 117 LEU A C 1
ATOM 907 O O . LEU A 1 117 ? 10.909 -4.813 -1.537 1.00 83.12 117 LEU A O 1
ATOM 911 N N . SER A 1 118 ? 11.276 -7.036 -1.492 1.00 77.25 118 SER A N 1
ATOM 912 C CA . SER A 1 118 ? 12.683 -7.025 -1.910 1.00 77.25 118 SER A CA 1
ATOM 913 C C . SER A 1 118 ? 12.978 -8.207 -2.810 1.00 77.25 118 SER A C 1
ATOM 915 O O . SER A 1 118 ? 12.546 -9.313 -2.393 1.00 77.25 118 SER A O 1
#

Secondary structure (DSSP, 8-state):
------TTS-------S-PPPPPGGG-EEEEE-SSHHHHHHHHHHHHHTT-SEEEEESSHHHHHHHHHHHTTSS-SPPEEEEEE-S-TTTTHHHHHHHHHHHHHTT--SS-EEEEEE-

pLDDT: mean 84.22, std 18.62, range [24.28, 98.19]

Organism: Alexandrium catenella (NCBI:txid2925)

Foldseek 3Di:
DDPPPDPDDDDPDPDPDDDPDDDLCQEAEEEEAQDPVVQVVVQVVSVVVPRNHYHYDHALVVVLVVQVVVLPDTDQEAYEYEAEPPDVRNVRVVSVVVLVVCVVVVVGSHRYHYDYDD

Sequence (118 aa):
LKLIWLEGLARPPAMPAQKEPFQKSEVDVVVVDDEDICRAAAASALKRYGFAYVHEVESGVEALQKIKELQHSGGEAPVIVFLDLSEPVCQGLECGRQVQRMSAQRKFVREPFLVGLS

Radius of gyration: 14.51 Å; chains: 1; bounding box: 32×29×40 Å

InterPro domains:
  IPR001789 Signal transduction response regulator, receiver domain [PF00072] (29-104)
  IPR001789 Signal transduction response regulator, receiver domain [PS50110] (28-118)
  IPR011006 CheY-like superfamily [SSF52172] (27-103)